Protein AF-A0A2G9ZA68-F1 (afdb_monomer)

Foldseek 3Di:
DDPLLVVLVLVQVVVVVVVVCLLPPVLFPPDDQDPPDKDKDWPDWDDDPQQKIKTWIWIDRDPADPQWIKIWIWMDGNPGPHTHTAKMKTDHPVGPPCHIFIFGAPDPPDGDGDTPDPPDPNNVSSCVSVVVSVVVD

Solvent-accessible surface area (backbone atoms only — not comparable to full-atom values): 7905 Å² total; per-residue (Å²): 132,57,76,67,60,53,56,44,46,53,50,39,51,51,51,50,52,54,51,50,45,70,62,33,55,92,72,38,75,84,54,75,84,50,94,73,43,72,48,78,42,84,74,46,76,50,73,49,93,78,55,35,38,36,38,34,33,40,37,31,52,42,86,56,58,90,86,26,39,33,40,37,36,30,39,26,42,66,92,46,98,51,52,41,70,42,32,35,39,42,35,37,76,86,29,80,81,44,78,68,49,51,44,34,33,83,46,97,85,51,77,51,79,55,62,89,61,81,89,41,75,55,40,54,55,47,52,54,47,49,58,62,55,63,74,75,112

pLDDT: mean 74.93, std 14.95, range [32.12, 93.88]

Organism: NCBI:txid1974595

Nearest PDB structures (foldseek):
  3b7c-assembly1_A-2  TM=5.111E-01  e=1.571E+00  Shewanella oneidensis MR-1
  6k7e-assembly1_A  TM=4.460E-01  e=1.398E+00  Escherichia coli K-12
  5jbs-assembly1_C  TM=4.575E-01  e=2.659E+00  Brucella suis 1330
  2ciu-assembly1_A  TM=4.006E-01  e=3.169E+00  Saccharomyces cerevisiae

Structure (mmCIF, N/CA/C/O backbone):
data_AF-A0A2G9ZA68-F1
#
_entry.id   AF-A0A2G9ZA68-F1
#
loop_
_atom_site.group_PDB
_atom_site.id
_atom_site.type_symbol
_atom_site.label_atom_id
_atom_site.label_alt_id
_atom_site.label_comp_id
_atom_site.label_asym_id
_atom_site.label_entity_id
_atom_site.label_seq_id
_atom_site.pdbx_PDB_ins_code
_atom_site.Cartn_x
_atom_site.Cartn_y
_atom_site.Cartn_z
_atom_site.occupancy
_atom_site.B_iso_or_equiv
_atom_site.auth_seq_id
_atom_site.auth_comp_id
_atom_site.auth_asym_id
_atom_site.auth_atom_id
_atom_site.pdbx_PDB_model_num
ATOM 1 N N . MET A 1 1 ? 11.893 11.748 -14.610 1.00 57.78 1 MET A N 1
ATOM 2 C CA . MET A 1 1 ? 10.870 10.685 -14.659 1.00 57.78 1 MET A CA 1
ATOM 3 C C . MET A 1 1 ? 9.775 11.187 -15.577 1.00 57.78 1 MET A C 1
ATOM 5 O O . MET A 1 1 ? 9.352 12.327 -15.403 1.00 57.78 1 MET A O 1
ATOM 9 N N . GLU A 1 2 ? 9.420 10.446 -16.621 1.00 64.00 2 GLU A N 1
ATOM 10 C CA . GLU A 1 2 ? 8.432 10.926 -17.599 1.00 64.00 2 GLU A CA 1
ATOM 11 C C . GLU A 1 2 ? 7.028 10.971 -16.971 1.00 64.00 2 GLU A C 1
ATOM 13 O O . GLU A 1 2 ? 6.706 10.140 -16.124 1.00 64.00 2 GLU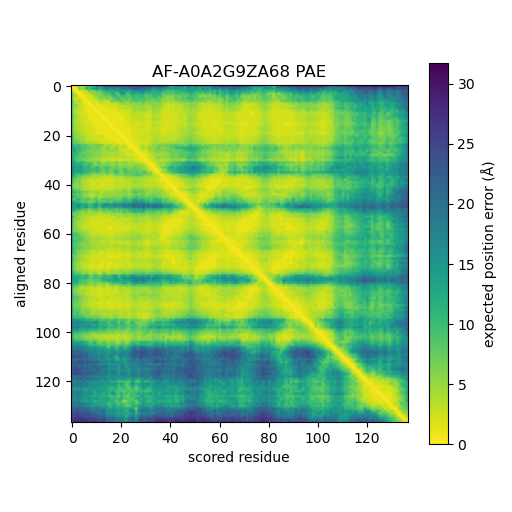 A O 1
ATOM 18 N N . LYS A 1 3 ? 6.152 11.899 -17.396 1.00 65.56 3 LYS A N 1
ATOM 19 C CA . LYS A 1 3 ? 4.772 12.023 -16.864 1.00 65.56 3 LYS A CA 1
ATOM 20 C C . LYS A 1 3 ? 3.993 10.696 -16.880 1.00 65.56 3 LYS A C 1
ATOM 22 O O . LYS A 1 3 ? 3.188 10.441 -15.993 1.00 65.56 3 LYS A O 1
ATOM 27 N N . ARG A 1 4 ? 4.259 9.830 -17.864 1.00 61.88 4 ARG A N 1
ATOM 28 C CA . ARG A 1 4 ? 3.638 8.500 -17.990 1.00 61.88 4 ARG A CA 1
ATOM 29 C C . ARG A 1 4 ? 4.031 7.539 -16.865 1.00 61.88 4 ARG A C 1
ATOM 31 O O . ARG A 1 4 ? 3.198 6.750 -16.436 1.00 61.88 4 ARG A O 1
ATOM 38 N N . GLU A 1 5 ? 5.267 7.612 -16.374 1.00 67.81 5 GLU A N 1
ATOM 39 C CA . GLU A 1 5 ? 5.741 6.744 -15.288 1.00 67.81 5 GLU A CA 1
ATOM 40 C C . GLU A 1 5 ? 5.104 7.113 -13.946 1.00 67.81 5 GLU A C 1
ATOM 42 O O . GLU A 1 5 ? 4.834 6.223 -13.145 1.00 67.81 5 GLU A O 1
ATOM 47 N N . ILE A 1 6 ? 4.825 8.405 -13.738 1.00 72.06 6 ILE A N 1
ATOM 48 C CA . ILE A 1 6 ? 4.111 8.911 -12.558 1.00 72.06 6 ILE A CA 1
ATOM 49 C C . ILE A 1 6 ? 2.678 8.366 -12.548 1.00 72.06 6 ILE A C 1
ATOM 51 O O . ILE A 1 6 ? 2.280 7.736 -11.578 1.00 72.06 6 ILE A O 1
ATOM 55 N N . HIS A 1 7 ? 1.946 8.482 -13.661 1.00 77.81 7 HIS A N 1
ATOM 56 C CA . HIS A 1 7 ? 0.575 7.962 -13.750 1.00 77.81 7 HIS A CA 1
ATOM 57 C C . HIS A 1 7 ? 0.476 6.442 -13.562 1.00 77.81 7 HIS A C 1
ATOM 59 O O . HIS A 1 7 ? -0.479 5.949 -12.964 1.00 77.81 7 HIS A O 1
ATOM 65 N N . ALA A 1 8 ? 1.457 5.684 -14.058 1.00 78.56 8 ALA A N 1
ATOM 66 C CA . ALA A 1 8 ? 1.499 4.241 -13.839 1.00 78.56 8 ALA A CA 1
ATOM 67 C C . ALA A 1 8 ? 1.728 3.889 -12.356 1.00 78.56 8 ALA A C 1
ATOM 69 O O . ALA A 1 8 ? 1.186 2.897 -11.868 1.00 78.56 8 ALA A O 1
ATOM 70 N N . LEU A 1 9 ? 2.506 4.703 -11.637 1.00 83.81 9 LEU A N 1
ATOM 71 C CA . LEU A 1 9 ? 2.750 4.539 -10.205 1.00 83.81 9 LEU A CA 1
ATOM 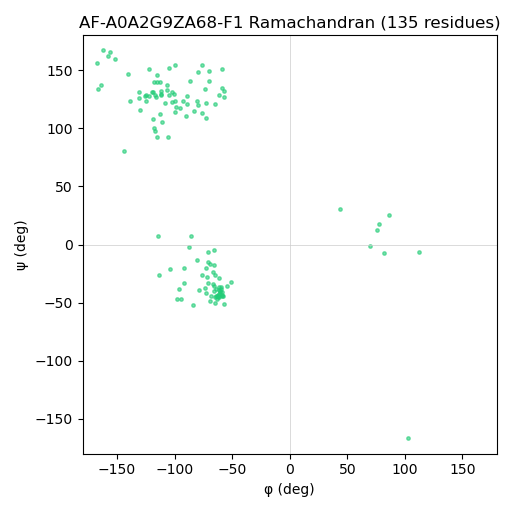72 C C . LEU A 1 9 ? 1.524 4.949 -9.370 1.00 83.81 9 LEU A C 1
ATOM 74 O O . LEU A 1 9 ? 1.187 4.248 -8.417 1.00 83.81 9 LEU A O 1
ATOM 78 N N . ASP A 1 10 ? 0.805 6.002 -9.775 1.00 85.00 10 ASP A N 1
ATOM 79 C CA . ASP A 1 10 ? -0.476 6.398 -9.171 1.00 85.00 10 ASP A CA 1
ATOM 80 C C . ASP A 1 10 ? -1.499 5.257 -9.258 1.00 85.00 10 ASP A C 1
ATOM 82 O O . ASP A 1 10 ? -2.158 4.915 -8.274 1.00 85.00 10 ASP A O 1
ATOM 86 N N . TYR A 1 11 ? -1.590 4.605 -10.422 1.00 86.00 11 TYR A N 1
ATOM 87 C CA . TYR A 1 11 ? -2.476 3.459 -10.614 1.00 86.00 11 TYR A CA 1
ATOM 88 C C . TYR A 1 11 ? -2.111 2.283 -9.696 1.00 86.00 11 TYR A C 1
ATOM 90 O O . TYR A 1 11 ? -2.990 1.678 -9.078 1.00 86.00 11 TYR A O 1
ATOM 98 N N . ALA A 1 12 ? -0.819 1.973 -9.560 1.00 88.19 12 ALA A N 1
ATOM 99 C CA . ALA A 1 12 ? -0.359 0.919 -8.660 1.00 88.19 12 ALA A CA 1
ATOM 100 C C . ALA A 1 12 ? -0.655 1.248 -7.186 1.00 88.19 12 ALA A C 1
ATOM 102 O O . ALA A 1 12 ? -1.083 0.367 -6.438 1.00 88.19 12 ALA A O 1
ATOM 103 N N . ALA A 1 13 ? -0.519 2.514 -6.778 1.00 89.44 13 ALA A N 1
ATOM 104 C CA . ALA A 1 13 ? -0.909 2.967 -5.446 1.00 89.44 13 ALA A CA 1
ATOM 105 C C . ALA A 1 13 ? -2.420 2.804 -5.204 1.00 89.44 13 ALA A C 1
ATOM 107 O O . ALA A 1 13 ? -2.818 2.258 -4.176 1.00 89.44 13 ALA A O 1
ATOM 108 N N . CYS A 1 14 ? -3.271 3.175 -6.164 1.00 88.12 14 CYS A N 1
ATOM 109 C CA . CYS A 1 14 ? -4.718 2.936 -6.086 1.00 88.12 14 CYS A CA 1
ATOM 110 C C . CYS A 1 14 ? -5.067 1.438 -6.009 1.00 88.12 14 CYS A C 1
ATOM 112 O O . CYS A 1 14 ? -5.954 1.040 -5.247 1.00 88.12 14 CYS A O 1
ATOM 114 N N . SER A 1 15 ? -4.352 0.594 -6.760 1.00 87.50 15 SER A N 1
ATOM 115 C CA . SER A 1 15 ? -4.497 -0.867 -6.702 1.00 87.50 15 SER A CA 1
ATOM 116 C C . SER A 1 15 ? -4.139 -1.411 -5.316 1.00 87.50 15 SER A C 1
ATOM 118 O O . SER A 1 15 ? -4.902 -2.196 -4.748 1.00 87.50 15 SER A O 1
ATOM 120 N N . LEU A 1 16 ? -3.038 -0.933 -4.718 1.00 88.06 16 LEU A N 1
ATOM 121 C CA . LEU A 1 16 ? -2.673 -1.260 -3.339 1.00 88.06 16 LEU A CA 1
ATOM 122 C C . LEU A 1 16 ? -3.799 -0.873 -2.380 1.00 88.06 16 LEU A C 1
ATOM 124 O O . LEU A 1 16 ? -4.265 -1.722 -1.627 1.00 88.06 16 LEU A O 1
ATOM 128 N N . MET A 1 17 ? -4.295 0.363 -2.449 1.00 87.75 17 MET A N 1
ATOM 129 C CA . MET A 1 17 ? -5.366 0.826 -1.564 1.00 87.75 17 MET A CA 1
ATOM 130 C C . MET A 1 17 ? -6.635 -0.022 -1.691 1.00 87.75 17 MET A C 1
ATOM 132 O O . MET A 1 17 ? -7.198 -0.434 -0.679 1.00 87.75 17 MET A O 1
ATOM 136 N N . THR A 1 18 ? -7.039 -0.368 -2.913 1.00 85.62 18 THR A N 1
ATOM 137 C CA . THR A 1 18 ? -8.195 -1.245 -3.160 1.00 85.62 18 THR A CA 1
ATOM 138 C C . THR A 1 18 ? -8.013 -2.611 -2.495 1.00 85.62 18 THR A C 1
ATOM 140 O O . THR A 1 18 ? -8.918 -3.102 -1.821 1.00 85.62 18 THR A O 1
ATOM 143 N N . ARG A 1 19 ? -6.822 -3.210 -2.621 1.00 81.94 19 ARG A N 1
ATOM 144 C CA . ARG A 1 19 ? -6.495 -4.500 -1.993 1.00 81.94 19 ARG A CA 1
ATOM 145 C C . ARG A 1 19 ? -6.511 -4.413 -0.472 1.00 81.94 19 ARG A C 1
ATOM 147 O O . ARG A 1 19 ? -7.082 -5.286 0.174 1.00 81.94 19 ARG A O 1
ATOM 154 N N . LEU A 1 20 ? -5.933 -3.359 0.100 1.00 85.75 20 LEU A N 1
ATOM 155 C CA . LEU A 1 20 ? -5.986 -3.129 1.543 1.00 85.75 20 LEU A CA 1
ATOM 156 C C . LEU A 1 20 ? -7.433 -2.977 2.018 1.00 85.75 20 LEU A C 1
ATOM 158 O O . LEU A 1 20 ? -7.806 -3.559 3.031 1.00 85.75 20 LEU A O 1
ATOM 162 N N . ASN A 1 21 ? -8.270 -2.270 1.256 1.00 85.62 21 ASN A N 1
ATOM 163 C CA . ASN A 1 21 ? -9.682 -2.136 1.583 1.00 85.62 21 ASN A CA 1
ATOM 164 C C . ASN A 1 21 ? -10.403 -3.488 1.588 1.00 85.62 21 ASN A C 1
ATOM 166 O O . ASN A 1 21 ? -11.129 -3.768 2.528 1.00 85.62 21 ASN A O 1
ATOM 170 N N . ILE A 1 22 ? -10.151 -4.366 0.615 1.00 81.44 22 ILE A N 1
ATOM 171 C CA . ILE A 1 22 ? -10.715 -5.729 0.611 1.00 81.44 22 ILE A CA 1
ATOM 172 C C . ILE A 1 22 ? -10.266 -6.528 1.845 1.00 81.44 22 ILE A C 1
ATOM 174 O O . ILE A 1 22 ? -11.062 -7.256 2.435 1.00 81.44 22 ILE A O 1
ATOM 178 N N . VAL A 1 23 ? -9.000 -6.395 2.249 1.00 78.25 23 VAL A N 1
ATOM 179 C CA . VAL A 1 23 ? -8.455 -7.119 3.407 1.00 78.25 23 VAL A CA 1
ATOM 180 C C . VAL A 1 23 ? -9.078 -6.630 4.715 1.00 78.25 23 VAL A C 1
ATOM 182 O O . VAL A 1 23 ? -9.454 -7.455 5.546 1.00 78.25 23 VAL A O 1
ATOM 185 N N . PHE A 1 24 ? -9.206 -5.316 4.902 1.00 80.38 24 PHE A N 1
ATOM 186 C CA . PHE A 1 24 ? -9.530 -4.721 6.200 1.00 80.38 24 PHE A CA 1
ATOM 187 C C . PHE A 1 24 ? -10.974 -4.227 6.361 1.00 80.38 24 PHE A C 1
ATOM 189 O O . PHE A 1 24 ? -11.425 -4.085 7.501 1.00 80.38 24 PHE A O 1
ATOM 196 N N . ALA A 1 25 ? -11.710 -3.961 5.276 1.00 80.62 25 ALA A N 1
ATOM 197 C CA . ALA A 1 25 ? -13.057 -3.394 5.355 1.00 80.62 25 ALA A CA 1
ATOM 198 C C . ALA A 1 25 ? -13.986 -4.275 6.198 1.00 80.62 25 ALA A C 1
ATOM 200 O O . ALA A 1 25 ? -14.095 -5.483 5.990 1.00 80.62 25 ALA A O 1
ATOM 201 N N . GLY A 1 26 ? -14.637 -3.657 7.188 1.00 73.06 26 GLY A N 1
ATOM 202 C CA . GLY A 1 26 ? -15.535 -4.334 8.129 1.00 73.06 26 GLY A CA 1
ATOM 203 C C . GLY A 1 26 ? -14.849 -5.277 9.126 1.00 73.06 26 GLY A C 1
ATOM 204 O O . GLY A 1 26 ? -15.532 -5.858 9.964 1.00 73.06 26 GLY A O 1
ATOM 205 N N . ARG A 1 27 ? -13.522 -5.433 9.060 1.00 75.44 27 ARG A N 1
ATOM 206 C CA . ARG A 1 27 ? -12.746 -6.352 9.909 1.00 75.44 27 ARG A CA 1
ATOM 207 C C . ARG A 1 27 ? -11.802 -5.636 10.863 1.00 75.44 27 ARG A C 1
ATOM 209 O O . ARG A 1 27 ? -11.495 -6.170 11.922 1.00 75.44 27 ARG A O 1
ATOM 216 N N . LEU A 1 28 ? -11.368 -4.430 10.506 1.00 77.75 28 LEU A N 1
ATOM 217 C CA . LEU A 1 28 ? -10.584 -3.559 11.370 1.00 77.75 28 LEU A CA 1
ATOM 218 C C . LEU A 1 28 ? -11.423 -2.325 11.747 1.00 77.75 28 LEU A C 1
ATOM 220 O O . LEU A 1 28 ? -11.742 -1.522 10.867 1.00 77.75 28 LEU A O 1
ATOM 224 N N . PRO A 1 29 ? -11.817 -2.159 13.024 1.00 76.94 29 PRO A N 1
ATOM 225 C CA . PRO A 1 29 ? -12.569 -0.987 13.462 1.00 76.94 29 PRO A CA 1
ATOM 226 C C . PRO A 1 29 ? -11.824 0.313 13.145 1.00 76.94 29 PRO A C 1
ATOM 228 O O . PRO A 1 29 ? -10.633 0.436 13.419 1.00 76.94 29 PRO A O 1
ATOM 231 N N . GLY A 1 30 ? -12.529 1.278 12.552 1.00 79.19 30 GLY A N 1
ATOM 232 C CA . GLY A 1 30 ? -11.944 2.546 12.105 1.00 79.19 30 GLY A CA 1
ATOM 233 C C . GLY A 1 30 ? -11.250 2.483 10.741 1.00 79.19 30 GLY A C 1
ATOM 234 O O . GLY A 1 30 ? -10.895 3.532 10.210 1.00 79.19 30 GLY A O 1
ATOM 235 N N . TRP A 1 31 ? -11.095 1.297 10.134 1.00 85.31 31 TRP A N 1
ATOM 236 C CA . TRP A 1 31 ? -10.583 1.195 8.772 1.00 85.31 31 TRP A CA 1
ATOM 237 C C . TRP A 1 31 ? -11.631 1.654 7.759 1.00 85.31 31 TRP A C 1
ATOM 239 O O . TRP A 1 31 ? -12.714 1.076 7.648 1.00 85.31 31 TRP A O 1
ATOM 249 N N . GLY A 1 32 ? -11.269 2.653 6.964 1.00 80.38 32 GLY A N 1
ATOM 250 C CA . GLY A 1 32 ? -12.050 3.112 5.828 1.00 80.38 32 GLY A CA 1
ATOM 251 C C . GLY A 1 32 ? -11.189 3.969 4.917 1.00 80.38 32 GLY A C 1
ATOM 252 O O . GLY A 1 32 ? -10.407 4.799 5.392 1.00 80.38 32 GLY A O 1
ATOM 253 N N . LEU A 1 33 ? -11.320 3.752 3.608 1.00 77.31 33 LEU A N 1
ATOM 254 C CA . LEU A 1 33 ? -10.754 4.675 2.637 1.00 77.31 33 LEU A CA 1
ATOM 255 C C . LEU A 1 33 ? -11.700 5.861 2.482 1.00 77.31 33 LEU A C 1
ATOM 257 O O . LEU A 1 33 ? -12.872 5.650 2.180 1.00 77.31 33 LEU A O 1
ATOM 261 N N . PRO A 1 34 ? -11.221 7.088 2.699 1.00 69.31 34 PRO A N 1
ATOM 262 C CA . PRO A 1 34 ? -12.036 8.264 2.481 1.00 69.31 34 PRO A CA 1
ATOM 263 C C . PRO A 1 34 ? -12.292 8.476 0.983 1.00 69.31 34 PRO A C 1
ATOM 265 O O . PRO A 1 34 ? -11.381 8.354 0.163 1.00 69.31 34 PRO A O 1
ATOM 268 N N . ASP A 1 35 ? -13.513 8.889 0.637 1.00 75.44 35 ASP A N 1
ATOM 269 C CA . ASP A 1 35 ? -13.930 9.194 -0.747 1.00 75.44 35 ASP A CA 1
ATOM 270 C C . ASP A 1 35 ? -13.207 10.418 -1.349 1.00 75.44 35 ASP A C 1
ATOM 272 O O . ASP A 1 35 ? -13.378 10.759 -2.517 1.00 75.44 35 ASP A O 1
ATOM 276 N N . GLN A 1 36 ? -12.393 11.100 -0.541 1.00 74.25 36 GLN A N 1
ATOM 277 C CA . GLN A 1 36 ? -11.749 12.377 -0.846 1.00 74.25 36 GLN A CA 1
ATOM 278 C C . GLN A 1 36 ? -10.398 12.225 -1.572 1.00 74.25 36 GLN A C 1
ATOM 280 O O . GLN A 1 36 ? -9.788 13.225 -1.948 1.00 74.25 36 GLN A O 1
ATOM 285 N N . GLY A 1 37 ? -9.935 10.989 -1.799 1.00 83.00 37 GLY A N 1
ATOM 286 C CA . GLY A 1 37 ? -8.755 10.682 -2.611 1.00 83.00 37 GLY A CA 1
ATOM 287 C C . GLY A 1 37 ? -7.493 10.330 -1.815 1.00 83.00 37 GLY A C 1
ATOM 288 O O . GLY A 1 37 ? -7.532 10.033 -0.619 1.00 83.00 37 GLY A O 1
ATOM 289 N N . LEU A 1 38 ? -6.349 10.326 -2.509 1.00 88.06 38 LEU A N 1
ATOM 290 C CA . LEU A 1 38 ? -5.041 9.923 -1.983 1.00 88.06 38 LEU A CA 1
ATOM 291 C C . LEU A 1 38 ? -3.991 10.987 -2.317 1.00 88.06 38 LEU A C 1
ATOM 293 O O . LEU A 1 38 ? -3.852 11.374 -3.475 1.00 88.06 38 LEU A O 1
ATOM 297 N N . ASN A 1 39 ? -3.204 11.397 -1.325 1.00 89.75 39 ASN A N 1
ATOM 298 C CA . ASN A 1 39 ? -1.991 12.177 -1.549 1.00 89.75 39 ASN A CA 1
ATOM 299 C C . ASN A 1 39 ? -0.795 11.228 -1.660 1.00 89.75 39 ASN A C 1
ATOM 301 O O . ASN A 1 39 ? -0.538 10.437 -0.748 1.00 89.75 39 ASN A O 1
ATOM 305 N N . LEU A 1 40 ? -0.064 11.312 -2.770 1.00 90.94 40 LEU A N 1
ATOM 306 C CA . LEU A 1 40 ? 1.078 10.450 -3.067 1.00 90.94 40 LEU A CA 1
ATOM 307 C C . LEU A 1 40 ? 2.374 11.260 -3.039 1.00 90.94 40 LEU A C 1
ATOM 309 O O . LEU A 1 40 ? 2.469 12.331 -3.633 1.00 90.94 40 LEU A O 1
ATOM 313 N N . GLU A 1 41 ? 3.381 10.734 -2.352 1.00 90.81 41 GLU A N 1
ATOM 314 C CA . GLU A 1 41 ? 4.699 11.348 -2.212 1.00 90.81 41 GLU A CA 1
ATOM 315 C C . GLU A 1 41 ? 5.769 10.302 -2.550 1.00 90.81 41 GLU A C 1
ATOM 317 O O . GLU A 1 41 ? 5.896 9.280 -1.872 1.00 90.81 41 GLU A O 1
ATOM 322 N N . LEU A 1 42 ? 6.533 10.532 -3.621 1.00 88.25 42 LEU A N 1
ATOM 323 C CA . LEU A 1 42 ? 7.644 9.660 -3.999 1.00 88.25 42 LEU A CA 1
ATOM 324 C C . LEU A 1 42 ? 8.833 9.930 -3.072 1.00 88.25 42 LEU A C 1
ATOM 326 O O . LEU A 1 42 ? 9.430 11.002 -3.118 1.00 88.25 42 LEU A O 1
ATOM 330 N N . VAL A 1 43 ? 9.179 8.946 -2.249 1.00 89.00 43 VAL A N 1
ATOM 331 C CA . VAL A 1 43 ? 10.218 9.073 -1.216 1.00 89.00 43 VAL A CA 1
ATOM 332 C C . VAL A 1 43 ? 11.587 8.652 -1.731 1.00 89.00 43 VAL A C 1
ATOM 334 O O . VAL A 1 43 ? 12.601 9.220 -1.336 1.00 89.00 43 VAL A O 1
ATOM 337 N N . GLY A 1 44 ? 11.635 7.675 -2.634 1.00 84.88 44 GLY A N 1
ATOM 338 C CA . GLY A 1 44 ? 12.894 7.208 -3.197 1.00 84.88 44 GLY A CA 1
ATOM 339 C C . GLY A 1 44 ? 12.700 6.324 -4.415 1.00 84.88 44 GLY A C 1
ATOM 340 O O . GLY A 1 44 ? 11.648 5.709 -4.590 1.00 84.88 44 GLY A O 1
ATOM 341 N N . VAL A 1 45 ? 13.736 6.267 -5.249 1.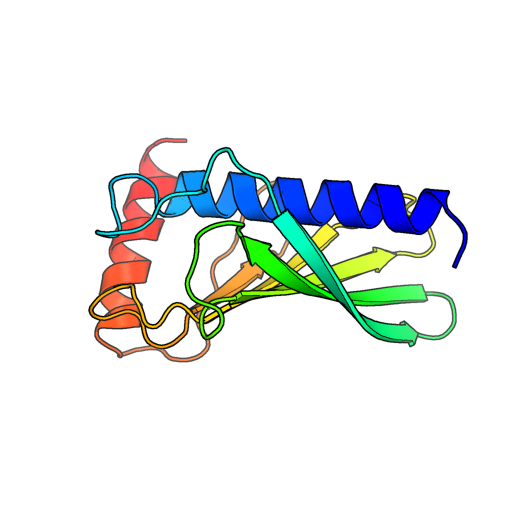00 83.69 45 VAL A N 1
ATOM 342 C CA . VAL A 1 45 ? 13.817 5.361 -6.396 1.00 83.69 45 VAL A CA 1
ATOM 343 C C . VAL A 1 45 ? 15.166 4.660 -6.363 1.00 83.69 45 VAL A C 1
ATOM 345 O O . VAL A 1 45 ? 16.205 5.319 -6.326 1.00 83.69 45 VAL A O 1
ATOM 348 N N . VAL A 1 46 ? 15.150 3.332 -6.408 1.00 82.88 46 VAL A N 1
ATOM 349 C CA . VAL A 1 46 ? 16.345 2.493 -6.523 1.00 82.88 46 VAL A CA 1
ATOM 350 C C . VAL A 1 46 ? 16.322 1.833 -7.893 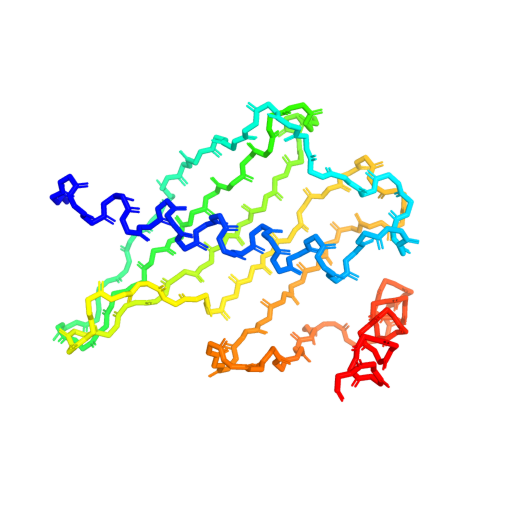1.00 82.88 46 VAL A C 1
ATOM 352 O O . VAL A 1 46 ? 15.315 1.261 -8.298 1.00 82.88 46 VAL A O 1
ATOM 355 N N . LYS A 1 47 ? 17.426 1.928 -8.633 1.00 80.94 47 LYS A N 1
ATOM 356 C CA . LYS A 1 47 ? 17.582 1.278 -9.939 1.00 80.94 47 LYS A CA 1
ATOM 357 C C . LYS A 1 47 ? 18.697 0.257 -9.851 1.00 80.94 47 LYS A C 1
ATOM 359 O O . LYS A 1 47 ? 19.811 0.612 -9.471 1.00 80.94 47 LYS A O 1
ATOM 364 N N . ASN A 1 48 ? 18.421 -0.977 -10.250 1.00 78.50 48 ASN A N 1
ATOM 365 C CA . ASN A 1 48 ? 19.436 -2.016 -10.318 1.00 78.50 48 ASN A CA 1
ATOM 366 C C . ASN A 1 48 ? 19.816 -2.280 -11.772 1.00 78.50 48 ASN A C 1
ATOM 368 O O . ASN A 1 48 ? 19.148 -3.064 -12.434 1.00 78.50 48 ASN A O 1
ATOM 372 N N . LEU A 1 49 ? 20.856 -1.589 -12.255 1.00 74.12 49 LEU A N 1
ATOM 373 C CA . LEU A 1 49 ? 21.583 -1.867 -13.508 1.00 74.12 49 LEU A CA 1
ATOM 374 C C . LEU A 1 49 ? 20.721 -2.213 -14.748 1.00 74.12 49 LEU A C 1
ATOM 376 O O . LEU A 1 49 ? 21.167 -2.959 -15.611 1.00 74.12 49 LEU A O 1
ATOM 380 N N . GLY A 1 50 ? 19.501 -1.676 -14.856 1.00 66.25 50 GLY A N 1
ATOM 381 C CA . GLY A 1 50 ? 18.589 -1.972 -15.973 1.00 66.25 50 GLY A CA 1
ATOM 382 C C . GLY A 1 50 ? 17.870 -3.324 -15.883 1.00 66.25 50 GLY A C 1
ATOM 383 O O . GLY A 1 50 ? 17.374 -3.815 -16.880 1.00 66.25 50 GLY A O 1
ATOM 384 N N . VAL A 1 51 ? 17.821 -3.954 -14.709 1.00 75.81 51 VAL A N 1
ATOM 385 C CA . VAL A 1 51 ? 17.068 -5.199 -14.477 1.00 75.81 51 VAL A CA 1
ATOM 386 C C . VAL A 1 51 ? 15.711 -4.891 -13.852 1.00 75.81 51 VAL A C 1
ATOM 388 O O . VAL A 1 51 ? 14.678 -5.402 -14.278 1.00 75.81 51 VAL A O 1
ATOM 391 N N . TRP A 1 52 ? 15.704 -4.034 -12.832 1.00 80.69 52 TRP A N 1
ATOM 392 C CA . TRP A 1 52 ? 14.481 -3.589 -12.177 1.00 80.69 52 TRP A CA 1
ATOM 393 C C . TRP A 1 52 ? 14.641 -2.198 -11.570 1.00 80.69 52 TRP A C 1
ATOM 395 O O . TRP A 1 52 ? 15.747 -1.710 -11.301 1.00 80.69 52 TRP A O 1
ATOM 405 N N . ILE A 1 53 ? 13.497 -1.563 -11.344 1.00 86.44 53 ILE A N 1
ATOM 406 C CA . ILE A 1 53 ? 13.351 -0.264 -10.705 1.00 86.44 53 ILE A CA 1
ATOM 407 C C . ILE A 1 53 ? 12.392 -0.432 -9.534 1.00 86.44 53 ILE A C 1
ATOM 409 O O . ILE A 1 53 ? 11.287 -0.940 -9.697 1.00 86.44 53 ILE A O 1
ATOM 413 N N . GLU A 1 54 ? 12.804 0.021 -8.359 1.00 88.50 54 GLU A N 1
ATOM 414 C CA . GLU A 1 54 ? 11.941 0.133 -7.192 1.00 88.50 54 GLU A CA 1
ATOM 415 C C . GLU A 1 54 ? 11.611 1.590 -6.916 1.00 88.50 54 GLU A C 1
ATOM 417 O O . GLU A 1 54 ? 12.485 2.456 -6.952 1.00 88.50 54 GLU A O 1
ATOM 422 N N . ALA A 1 55 ? 10.350 1.847 -6.593 1.00 89.62 55 ALA A N 1
ATOM 423 C CA . ALA A 1 55 ? 9.873 3.123 -6.098 1.00 89.62 55 ALA A CA 1
ATOM 424 C C . ALA A 1 55 ? 9.273 2.934 -4.707 1.00 89.62 55 ALA A C 1
ATOM 426 O O . ALA A 1 55 ? 8.442 2.053 -4.482 1.00 89.62 55 ALA A O 1
ATOM 427 N N . MET A 1 56 ? 9.680 3.788 -3.775 1.00 91.31 56 MET A N 1
ATOM 428 C CA . MET A 1 56 ? 9.055 3.907 -2.465 1.00 91.31 56 MET A CA 1
ATOM 429 C C . MET A 1 56 ? 8.104 5.094 -2.487 1.00 91.31 56 MET A C 1
ATOM 431 O O . MET A 1 56 ? 8.533 6.232 -2.676 1.00 91.31 56 MET A O 1
ATOM 435 N N . VAL A 1 57 ? 6.821 4.834 -2.268 1.00 93.00 57 VAL A N 1
ATOM 436 C CA . VAL A 1 57 ? 5.771 5.853 -2.261 1.00 93.00 57 VAL A CA 1
ATOM 437 C C . VAL A 1 57 ? 5.145 5.910 -0.881 1.00 93.00 57 VAL A C 1
ATOM 439 O O . VAL A 1 57 ? 4.723 4.893 -0.330 1.00 93.00 57 VAL A O 1
ATOM 442 N N . ARG A 1 58 ? 5.062 7.113 -0.326 1.00 93.56 58 ARG A N 1
ATOM 443 C CA . ARG A 1 58 ? 4.249 7.408 0.845 1.00 93.56 58 ARG A CA 1
ATOM 444 C C . ARG A 1 58 ? 2.857 7.814 0.374 1.00 93.56 58 ARG A C 1
ATOM 446 O O . ARG A 1 58 ? 2.700 8.772 -0.374 1.00 93.56 58 ARG A O 1
ATOM 453 N N . ILE A 1 59 ? 1.859 7.072 0.821 1.00 93.88 59 ILE A N 1
ATOM 454 C CA . ILE A 1 59 ? 0.446 7.232 0.499 1.00 93.88 59 ILE A CA 1
ATOM 455 C C . ILE A 1 59 ? -0.247 7.777 1.746 1.00 93.88 59 ILE A C 1
ATOM 457 O O . ILE A 1 59 ? -0.202 7.157 2.810 1.00 93.88 59 ILE A O 1
ATOM 461 N N . LYS A 1 60 ? -0.881 8.939 1.619 1.00 92.12 60 LYS A N 1
ATOM 462 C CA . LYS A 1 60 ? -1.642 9.602 2.683 1.00 92.12 60 LYS A CA 1
ATOM 463 C C . LYS A 1 60 ? -3.105 9.709 2.240 1.00 92.12 60 LYS A C 1
ATOM 465 O O . LYS A 1 60 ? -3.414 10.577 1.419 1.00 92.12 60 LYS A O 1
ATOM 470 N N . PRO A 1 61 ? -4.000 8.828 2.719 1.00 90.00 61 PRO A N 1
ATOM 471 C CA . PRO A 1 61 ? -5.427 8.951 2.438 1.00 90.00 61 PRO A CA 1
ATOM 472 C C . PRO A 1 61 ? -5.976 10.294 2.934 1.00 90.00 61 PRO A C 1
ATOM 474 O O . PRO A 1 61 ? -5.669 10.723 4.047 1.00 90.00 61 PRO A O 1
ATOM 477 N N . VAL A 1 62 ? -6.770 10.978 2.110 1.00 88.19 62 VAL A N 1
ATOM 478 C CA . VAL A 1 62 ? -7.294 12.313 2.439 1.00 88.19 62 VAL A CA 1
ATOM 479 C C . VAL A 1 62 ? -8.371 12.198 3.515 1.00 88.19 62 VAL A C 1
ATOM 481 O O . VAL A 1 62 ? -9.456 11.719 3.235 1.00 88.19 62 VAL A O 1
ATOM 484 N N . GLY A 1 63 ? -8.093 12.643 4.739 1.00 85.06 63 GLY A N 1
ATOM 485 C CA . GLY A 1 63 ? -9.020 12.534 5.875 1.00 85.06 63 GLY A CA 1
ATOM 486 C C . GLY A 1 63 ? -8.545 11.579 6.971 1.00 85.06 63 GLY A C 1
ATOM 487 O O . GLY A 1 63 ? -9.147 11.530 8.040 1.00 85.06 63 GLY A O 1
ATOM 488 N N . TRP A 1 64 ? -7.439 10.864 6.747 1.00 89.12 64 TRP A N 1
ATOM 489 C CA . TRP A 1 64 ? -6.679 10.265 7.843 1.00 89.12 64 TRP A CA 1
ATOM 490 C C . TRP A 1 64 ? -5.845 11.335 8.573 1.00 89.12 64 TRP A C 1
ATOM 492 O O . TRP A 1 64 ? -5.491 12.349 7.963 1.00 89.12 64 TRP A O 1
ATOM 502 N N . PRO A 1 65 ? -5.499 11.128 9.859 1.00 89.56 65 PRO A N 1
ATOM 503 C CA . PRO A 1 65 ? -4.571 12.004 10.574 1.00 89.56 65 PRO A CA 1
ATOM 504 C C . PRO A 1 65 ? -3.202 12.077 9.889 1.00 89.56 65 PRO A C 1
ATOM 506 O O . PRO A 1 65 ? -2.752 11.097 9.302 1.00 89.56 65 PRO A O 1
ATOM 509 N N . GLU A 1 66 ? -2.488 13.197 10.020 1.00 87.62 66 GLU A N 1
ATOM 510 C CA . GLU A 1 66 ? -1.175 13.383 9.370 1.00 87.62 66 GLU A CA 1
ATOM 511 C C . GLU A 1 66 ? -0.101 12.379 9.825 1.00 87.62 66 GLU A C 1
ATOM 513 O O . GLU A 1 66 ? 0.819 12.041 9.070 1.00 87.62 66 GLU A O 1
ATOM 518 N N . SER A 1 67 ? -0.216 11.894 11.060 1.00 88.56 67 SER A N 1
ATOM 519 C CA . SER A 1 67 ? 0.622 10.842 11.639 1.00 88.56 67 SER A CA 1
ATOM 520 C C . SER A 1 67 ? 0.377 9.466 11.011 1.00 88.56 67 SER A C 1
ATOM 522 O O . SER A 1 67 ? 1.226 8.582 11.134 1.00 88.56 67 SER A O 1
ATOM 524 N N . SER A 1 68 ? -0.741 9.293 10.303 1.00 89.69 68 SER A N 1
ATOM 525 C CA . SER A 1 68 ? -1.142 8.055 9.650 1.00 89.69 68 SER A CA 1
ATOM 526 C C . SER A 1 68 ? -0.835 8.076 8.151 1.00 89.69 68 SER A C 1
ATOM 528 O O . SER A 1 68 ? -1.181 9.003 7.422 1.00 89.69 68 SER A O 1
ATOM 530 N N . PHE A 1 69 ? -0.170 7.036 7.662 1.00 91.62 69 PHE A N 1
ATOM 531 C CA . PHE A 1 69 ? 0.203 6.886 6.259 1.00 91.62 69 PHE A CA 1
ATOM 532 C C . PHE A 1 69 ? 0.561 5.435 5.931 1.00 91.62 69 PHE A C 1
ATOM 534 O O . PHE A 1 69 ? 0.801 4.598 6.801 1.00 91.62 69 PHE A O 1
ATOM 541 N N . ILE A 1 70 ? 0.656 5.141 4.641 1.00 91.94 70 ILE A N 1
ATOM 542 C CA . ILE A 1 70 ? 1.089 3.846 4.125 1.00 91.94 70 ILE A CA 1
ATOM 543 C C . ILE A 1 70 ? 2.355 4.065 3.304 1.00 91.94 70 ILE A C 1
ATOM 545 O O . ILE A 1 70 ? 2.405 4.945 2.454 1.00 91.94 70 ILE A O 1
ATOM 549 N N . PHE A 1 71 ? 3.390 3.269 3.537 1.00 92.50 71 PHE A N 1
ATOM 550 C CA . PHE A 1 71 ? 4.523 3.165 2.624 1.00 92.50 71 PHE A CA 1
ATOM 551 C C . PHE A 1 71 ? 4.303 1.977 1.704 1.00 92.50 71 PHE A C 1
ATOM 553 O O . PHE A 1 71 ? 4.253 0.855 2.191 1.00 92.50 71 PHE A O 1
ATOM 560 N N . GLY A 1 72 ? 4.194 2.207 0.400 1.00 91.19 72 GLY A N 1
ATOM 561 C CA . GLY A 1 72 ? 4.218 1.160 -0.617 1.00 91.19 72 GLY A CA 1
ATOM 562 C C . GLY A 1 72 ? 5.585 1.105 -1.293 1.00 91.19 72 GLY A C 1
ATOM 563 O O . GLY A 1 72 ? 6.111 2.136 -1.713 1.00 91.19 72 GLY A O 1
ATOM 564 N N . ARG A 1 73 ? 6.162 -0.090 -1.407 1.00 90.12 73 ARG A N 1
ATOM 565 C CA . ARG A 1 73 ? 7.288 -0.368 -2.300 1.00 90.12 73 ARG A CA 1
ATOM 566 C C . ARG A 1 73 ? 6.730 -1.036 -3.545 1.00 90.12 73 ARG A C 1
ATOM 568 O O . ARG A 1 73 ? 6.066 -2.070 -3.461 1.00 90.12 73 ARG A O 1
ATOM 575 N N . PHE A 1 74 ? 7.017 -0.424 -4.680 1.00 90.19 74 PHE A N 1
ATOM 576 C CA . PHE A 1 74 ? 6.583 -0.875 -5.989 1.00 90.19 74 PHE A CA 1
ATOM 577 C C . PHE A 1 74 ? 7.801 -1.255 -6.805 1.00 90.19 74 PHE A C 1
ATOM 579 O O . PHE A 1 74 ? 8.805 -0.546 -6.764 1.00 90.19 74 PHE A O 1
ATOM 586 N N . THR A 1 75 ? 7.699 -2.337 -7.559 1.00 88.88 75 THR A N 1
ATOM 587 C CA . THR A 1 75 ? 8.769 -2.806 -8.434 1.00 88.88 75 THR A CA 1
ATOM 588 C C . THR A 1 75 ? 8.271 -2.784 -9.870 1.00 88.88 75 THR A C 1
ATOM 590 O O . THR A 1 75 ? 7.124 -3.114 -10.156 1.00 88.88 75 THR A O 1
ATOM 593 N N . ARG A 1 76 ? 9.134 -2.368 -10.785 1.00 87.19 76 ARG A N 1
ATOM 594 C CA . ARG A 1 76 ? 8.951 -2.518 -12.223 1.00 87.19 76 ARG A CA 1
ATOM 595 C C . ARG A 1 76 ? 10.171 -3.240 -12.769 1.00 87.19 76 ARG A C 1
ATOM 597 O O . ARG A 1 76 ? 11.290 -2.769 -12.571 1.00 87.19 76 ARG A O 1
ATOM 604 N N . TYR A 1 77 ? 9.960 -4.359 -13.443 1.00 81.25 77 TYR A N 1
ATOM 605 C CA . TYR A 1 77 ? 11.015 -5.044 -14.188 1.00 81.25 77 TYR A CA 1
ATOM 606 C C . TYR A 1 77 ? 11.222 -4.350 -15.535 1.00 81.25 77 TYR A C 1
ATOM 608 O O . TYR A 1 77 ? 10.292 -3.737 -16.054 1.00 81.25 77 TYR A O 1
ATOM 616 N N . ASP A 1 78 ? 12.441 -4.352 -16.070 1.00 72.88 78 ASP A N 1
ATOM 617 C CA . ASP A 1 78 ? 12.773 -3.536 -17.253 1.00 72.88 78 ASP A CA 1
ATOM 618 C C . ASP A 1 78 ? 12.042 -3.994 -18.534 1.00 72.88 78 ASP A C 1
ATOM 620 O O . ASP A 1 78 ? 11.786 -3.201 -19.439 1.00 72.88 78 ASP A O 1
ATOM 624 N N . ASP A 1 79 ? 11.623 -5.260 -18.576 1.00 73.25 79 ASP A N 1
ATOM 625 C CA . ASP A 1 79 ? 10.766 -5.844 -19.610 1.00 73.25 79 ASP A CA 1
ATOM 626 C C . ASP A 1 79 ? 9.267 -5.543 -19.412 1.00 73.25 79 ASP A C 1
ATOM 628 O O . ASP A 1 79 ? 8.467 -5.699 -20.340 1.00 73.25 79 ASP A O 1
ATOM 632 N N . GLU A 1 80 ? 8.873 -5.043 -18.238 1.00 70.31 80 GLU A N 1
ATOM 633 C CA . GLU A 1 80 ? 7.493 -4.735 -17.892 1.00 70.31 80 GLU A CA 1
ATOM 634 C C . GLU A 1 80 ? 7.212 -3.223 -17.871 1.00 70.31 80 GLU A C 1
ATOM 636 O O . GLU A 1 80 ? 7.886 -2.410 -17.241 1.00 70.31 80 GLU A O 1
ATOM 641 N N . ARG A 1 81 ? 6.108 -2.811 -18.507 1.00 70.62 81 ARG A N 1
ATOM 642 C CA . ARG A 1 81 ? 5.621 -1.417 -18.445 1.00 70.62 81 ARG A CA 1
ATOM 643 C C . ARG A 1 81 ? 4.728 -1.127 -17.235 1.00 70.62 81 ARG A C 1
ATOM 645 O O . ARG A 1 81 ? 4.136 -0.049 -17.172 1.00 70.62 81 ARG A O 1
ATOM 652 N N . ARG A 1 82 ? 4.596 -2.067 -16.295 1.00 81.00 82 ARG A N 1
ATOM 653 C CA . ARG A 1 82 ? 3.699 -1.959 -15.135 1.00 81.00 82 ARG A CA 1
ATOM 654 C C . ARG A 1 82 ? 4.478 -1.919 -13.827 1.00 81.00 82 ARG A C 1
ATOM 656 O O . ARG A 1 82 ? 5.507 -2.566 -13.688 1.00 81.00 82 ARG A O 1
ATOM 663 N N . TRP A 1 83 ? 3.953 -1.171 -12.868 1.00 87.00 83 TRP A N 1
ATOM 664 C CA . TRP A 1 83 ? 4.406 -1.233 -11.486 1.00 87.00 83 TRP A CA 1
ATOM 665 C C . TRP A 1 83 ? 3.598 -2.293 -10.749 1.00 87.00 83 TRP A C 1
ATOM 667 O O . TRP A 1 83 ? 2.367 -2.253 -10.766 1.00 87.00 83 TRP A O 1
ATOM 677 N N . THR A 1 84 ? 4.288 -3.212 -10.091 1.00 86.19 84 THR A N 1
ATOM 678 C CA . THR A 1 84 ? 3.695 -4.227 -9.224 1.00 86.19 84 THR A CA 1
ATOM 679 C C . THR A 1 84 ? 3.939 -3.860 -7.767 1.00 86.19 84 THR A C 1
ATOM 681 O O . THR A 1 84 ? 4.891 -3.153 -7.422 1.00 86.19 84 THR A O 1
ATOM 684 N N . ILE A 1 85 ? 3.037 -4.292 -6.893 1.00 86.38 85 ILE A N 1
ATOM 685 C CA . ILE A 1 85 ? 3.162 -4.070 -5.452 1.00 86.38 85 ILE A CA 1
ATOM 686 C C . ILE A 1 85 ? 4.144 -5.117 -4.929 1.00 86.38 85 ILE A C 1
ATOM 688 O O . ILE A 1 85 ? 3.871 -6.303 -5.053 1.00 86.38 85 ILE A O 1
ATOM 692 N N . ALA A 1 86 ? 5.258 -4.702 -4.328 1.00 84.81 86 ALA A N 1
ATOM 693 C CA . ALA A 1 86 ? 6.203 -5.630 -3.703 1.00 84.81 86 ALA A CA 1
ATOM 694 C C . ALA A 1 86 ? 5.914 -5.785 -2.204 1.00 84.81 86 ALA A C 1
ATOM 696 O O . ALA A 1 86 ? 5.850 -6.889 -1.664 1.00 84.81 86 ALA A O 1
ATOM 697 N N . GLU A 1 87 ? 5.720 -4.665 -1.510 1.00 85.94 87 GLU A N 1
ATOM 698 C CA . GLU A 1 87 ? 5.356 -4.650 -0.094 1.00 85.94 87 GLU A CA 1
ATOM 699 C C . GLU A 1 87 ? 4.682 -3.340 0.297 1.00 85.94 87 GLU A C 1
ATOM 701 O O . GLU A 1 87 ? 4.821 -2.322 -0.380 1.00 85.94 87 GLU A O 1
ATOM 706 N N . CYS A 1 88 ? 3.996 -3.340 1.437 1.00 88.19 88 CYS A N 1
ATOM 707 C CA . CYS A 1 88 ? 3.590 -2.107 2.084 1.00 88.19 88 CYS A CA 1
ATOM 708 C C . CYS A 1 88 ? 3.731 -2.169 3.604 1.00 88.19 88 CYS A C 1
ATOM 710 O O . CYS A 1 88 ? 3.519 -3.211 4.218 1.00 88.19 88 CYS A O 1
ATOM 712 N N . SER A 1 89 ? 4.049 -1.036 4.223 1.00 86.38 89 SER A N 1
ATOM 713 C CA . SER A 1 89 ? 3.970 -0.828 5.668 1.00 86.38 89 SER A CA 1
ATOM 714 C C . SER A 1 89 ? 2.868 0.173 5.987 1.00 86.38 89 SER A C 1
ATOM 716 O O . SER A 1 89 ? 2.864 1.266 5.427 1.00 86.38 89 SER A O 1
ATOM 718 N N . ILE A 1 90 ? 1.968 -0.170 6.902 1.00 87.19 90 ILE A N 1
ATOM 719 C CA . ILE A 1 90 ? 0.857 0.693 7.317 1.00 87.19 90 ILE A CA 1
ATOM 720 C C . ILE A 1 90 ? 1.171 1.275 8.694 1.00 87.19 90 ILE A C 1
ATOM 722 O O . ILE A 1 90 ? 1.487 0.527 9.620 1.00 87.19 90 ILE A O 1
ATOM 726 N N . PHE A 1 91 ? 1.066 2.596 8.813 1.00 86.00 91 PHE A N 1
ATOM 727 C CA . PHE A 1 91 ? 1.205 3.363 10.046 1.00 86.00 91 PHE A CA 1
ATOM 728 C C . PHE A 1 91 ? -0.126 4.073 10.267 1.00 86.00 91 PHE A C 1
ATOM 730 O O . PHE A 1 91 ? -0.476 4.963 9.500 1.00 86.00 91 PHE A O 1
ATOM 737 N N . ALA A 1 92 ? -0.908 3.631 11.247 1.00 85.75 92 ALA A N 1
ATOM 738 C CA . ALA A 1 92 ? -2.266 4.124 11.439 1.00 85.75 92 ALA A CA 1
ATOM 739 C C . ALA A 1 92 ? -2.589 4.212 12.935 1.00 85.75 92 ALA A C 1
ATOM 741 O O . ALA A 1 92 ? -3.203 3.318 13.503 1.00 85.75 92 ALA A O 1
ATOM 742 N N . ASP A 1 93 ? -2.131 5.284 13.577 1.00 83.62 93 ASP A N 1
ATOM 743 C CA . ASP A 1 93 ? -2.250 5.497 15.027 1.00 83.62 93 ASP A CA 1
ATOM 744 C C . ASP A 1 93 ? -3.697 5.658 15.517 1.00 83.62 93 ASP A C 1
ATOM 746 O O . ASP A 1 93 ? -4.010 5.323 16.658 1.00 83.62 93 ASP A O 1
ATOM 750 N N . HIS A 1 94 ? -4.586 6.124 14.643 1.00 83.50 94 HIS A N 1
ATOM 751 C CA . HIS A 1 94 ? -6.024 6.203 14.892 1.00 83.50 94 HIS A CA 1
ATOM 752 C C . HIS A 1 94 ? -6.727 4.839 14.926 1.00 83.50 94 HIS A C 1
ATOM 754 O O . HIS A 1 94 ? -7.866 4.756 15.386 1.00 83.50 94 HIS A O 1
ATOM 760 N N . LEU A 1 95 ? -6.082 3.773 14.445 1.00 82.75 95 LEU A N 1
ATOM 761 C CA . LEU A 1 95 ? -6.636 2.426 14.482 1.00 82.75 95 LEU A CA 1
ATOM 762 C C . LEU A 1 95 ? -6.209 1.756 15.791 1.00 82.75 95 LEU A C 1
ATOM 764 O O . LEU A 1 95 ? -5.036 1.458 16.028 1.00 82.75 95 LEU A O 1
ATOM 768 N N . GLN A 1 96 ? -7.176 1.540 16.681 1.00 69.44 96 GLN A N 1
ATOM 769 C CA . GLN A 1 96 ? -6.915 0.975 18.000 1.00 69.44 96 GLN A CA 1
ATOM 770 C C . GLN A 1 96 ? -6.317 -0.436 17.880 1.00 69.44 96 GLN A C 1
ATOM 772 O O . GLN A 1 96 ? -6.863 -1.297 17.196 1.00 69.44 96 GLN A O 1
ATOM 777 N N . GLY A 1 97 ? -5.191 -0.675 18.561 1.00 63.78 97 GLY A N 1
ATOM 778 C CA . GLY A 1 97 ? -4.486 -1.960 18.505 1.00 63.78 97 GLY A CA 1
ATOM 779 C C . GLY A 1 97 ? -3.683 -2.183 17.219 1.00 63.78 97 GLY A C 1
ATOM 780 O O . GLY A 1 97 ? -3.242 -3.297 16.979 1.00 63.78 97 GLY A O 1
ATOM 781 N N . PHE A 1 98 ? -3.472 -1.151 16.397 1.00 64.69 98 PHE A N 1
ATOM 782 C CA . PHE A 1 98 ? -2.765 -1.259 15.123 1.00 64.69 98 PHE A CA 1
ATOM 783 C C . PHE A 1 98 ? -1.455 -0.452 15.158 1.00 64.69 98 PHE A C 1
ATOM 785 O O . PHE A 1 98 ? -1.431 0.746 14.894 1.00 64.69 98 PHE A O 1
ATOM 792 N N . ARG A 1 99 ? -0.330 -1.087 15.520 1.00 58.25 99 ARG A N 1
ATOM 793 C CA . ARG A 1 99 ? 0.966 -0.379 15.628 1.00 58.25 99 ARG A CA 1
ATOM 794 C C . ARG A 1 99 ? 1.702 -0.252 14.299 1.00 58.25 99 ARG A C 1
ATOM 796 O O . ARG A 1 99 ? 2.133 0.837 13.930 1.00 58.25 99 ARG A O 1
ATOM 803 N N . ARG A 1 100 ? 1.881 -1.370 13.598 1.00 68.69 100 ARG A N 1
ATOM 804 C CA . ARG A 1 100 ? 2.506 -1.429 12.274 1.00 68.69 100 ARG A CA 1
ATOM 805 C C . ARG A 1 100 ? 2.233 -2.787 11.653 1.00 68.69 100 ARG A C 1
ATOM 807 O O . ARG A 1 100 ? 2.478 -3.805 12.289 1.00 68.69 100 ARG A O 1
ATOM 814 N N . VAL A 1 101 ? 1.822 -2.802 10.391 1.00 71.81 101 VAL A N 1
ATOM 815 C CA . VAL A 1 101 ? 1.697 -4.045 9.621 1.00 71.81 101 VAL A CA 1
ATOM 816 C C . VAL A 1 101 ? 2.564 -3.944 8.380 1.00 71.81 101 VAL A C 1
ATOM 818 O O . VAL A 1 101 ? 2.468 -2.964 7.643 1.00 71.81 101 VAL A O 1
ATOM 821 N N . LEU A 1 102 ? 3.423 -4.943 8.167 1.00 71.56 102 LEU A N 1
ATOM 822 C CA . LEU A 1 102 ? 4.160 -5.128 6.921 1.00 71.56 102 LEU A CA 1
ATOM 823 C C . LEU A 1 102 ? 3.488 -6.238 6.117 1.00 71.56 102 LEU A C 1
ATOM 825 O O . LEU A 1 102 ? 3.396 -7.373 6.580 1.00 71.56 102 LEU A O 1
ATOM 829 N N . LEU A 1 103 ? 3.085 -5.904 4.900 1.00 74.94 103 LEU A N 1
ATOM 830 C CA . LEU A 1 103 ? 2.505 -6.815 3.927 1.00 74.94 103 LEU A CA 1
ATOM 831 C C . LEU A 1 103 ? 3.475 -6.971 2.768 1.00 74.94 103 LEU A C 1
ATOM 833 O O . LEU A 1 103 ? 4.093 -5.996 2.353 1.00 74.94 103 LEU A O 1
ATOM 837 N N . LYS A 1 104 ? 3.608 -8.188 2.253 1.00 73.56 104 LYS A N 1
ATOM 838 C CA . LYS A 1 104 ? 4.406 -8.499 1.067 1.00 73.56 104 LYS A CA 1
ATOM 839 C C . LYS A 1 104 ? 3.504 -9.151 0.030 1.00 73.56 104 LYS A C 1
ATOM 841 O O . LYS A 1 104 ? 2.523 -9.792 0.393 1.00 73.56 104 LYS A O 1
ATOM 846 N N . TRP A 1 105 ? 3.839 -8.971 -1.237 1.00 69.94 105 TRP A N 1
ATOM 847 C 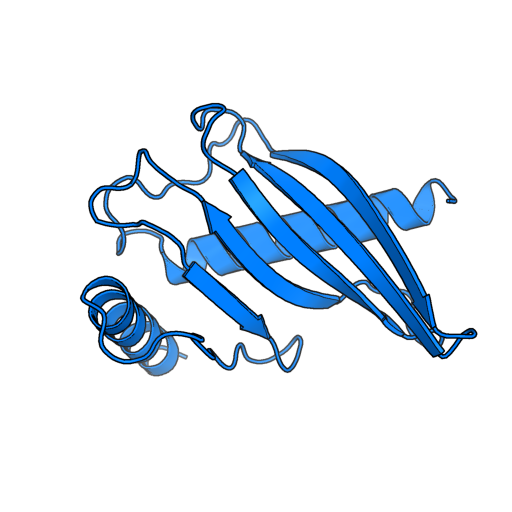CA . TRP A 1 105 ? 3.170 -9.615 -2.359 1.00 69.94 105 TRP A CA 1
ATOM 848 C C . TRP A 1 105 ? 4.225 -10.342 -3.188 1.00 69.94 105 TRP A C 1
ATOM 850 O O . TRP A 1 105 ? 5.245 -9.761 -3.545 1.00 69.94 105 TRP A O 1
ATOM 860 N N . GLU A 1 106 ? 3.990 -11.625 -3.461 1.00 59.50 106 GLU A N 1
ATOM 861 C CA . GLU A 1 106 ? 4.861 -12.438 -4.324 1.00 59.50 106 GLU A CA 1
ATOM 862 C C . GLU A 1 106 ? 4.409 -12.408 -5.790 1.00 59.50 106 GLU A C 1
ATOM 864 O O . GLU A 1 106 ? 5.200 -12.681 -6.688 1.00 59.50 106 GLU A O 1
ATOM 869 N N . SER A 1 107 ? 3.148 -12.050 -6.057 1.00 56.78 107 SER A N 1
ATOM 870 C CA . SER A 1 107 ? 2.629 -11.856 -7.412 1.00 56.78 107 SER A CA 1
ATOM 871 C C . SER A 1 107 ? 1.419 -10.915 -7.435 1.00 56.78 107 SER A C 1
ATOM 873 O O . SER A 1 107 ? 0.772 -10.678 -6.411 1.00 56.78 107 SER A O 1
ATOM 875 N N . ASP A 1 108 ? 1.059 -10.448 -8.634 1.00 53.41 108 ASP A N 1
ATOM 876 C CA . ASP A 1 108 ? -0.169 -9.679 -8.883 1.00 53.41 108 ASP A CA 1
ATOM 877 C C . ASP A 1 108 ? -1.457 -10.497 -8.654 1.00 53.41 108 ASP A C 1
ATOM 879 O O . ASP A 1 108 ? -2.536 -9.911 -8.502 1.00 53.41 108 ASP A O 1
ATOM 883 N N . VAL A 1 109 ? -1.361 -11.833 -8.628 1.00 45.22 109 VAL A N 1
ATOM 884 C CA . VAL A 1 109 ? -2.510 -12.755 -8.679 1.00 45.22 109 VAL A CA 1
ATOM 885 C C . VAL A 1 109 ? -2.941 -13.206 -7.283 1.00 45.22 109 VAL A C 1
ATOM 887 O O . VAL A 1 109 ? -4.135 -13.251 -7.009 1.00 45.22 109 VAL A O 1
ATOM 890 N N . TYR A 1 110 ? -1.994 -13.446 -6.371 1.00 41.31 110 TYR A N 1
ATOM 891 C CA . TYR A 1 110 ? -2.296 -13.831 -4.991 1.00 41.31 110 TYR A CA 1
ATOM 892 C C . TYR A 1 110 ? -1.364 -13.124 -3.998 1.00 41.31 110 TYR A C 1
ATOM 894 O O . TYR A 1 110 ? -0.142 -13.256 -4.110 1.00 41.31 110 TYR A O 1
ATOM 902 N N . PRO A 1 111 ? -1.897 -12.383 -3.008 1.00 47.06 111 PRO A N 1
ATOM 903 C CA . PRO A 1 111 ? -1.084 -11.948 -1.881 1.00 47.06 111 PRO A CA 1
ATOM 904 C C . PRO A 1 111 ? -0.631 -13.174 -1.077 1.00 47.06 111 PRO A C 1
ATOM 906 O O . PRO A 1 111 ? -1.470 -13.905 -0.553 1.00 47.06 111 PRO A O 1
ATOM 909 N N . PHE A 1 112 ? 0.680 -13.385 -0.939 1.00 47.41 112 PHE A N 1
ATOM 910 C CA . PHE A 1 112 ? 1.219 -14.242 0.116 1.00 47.41 112 PHE A CA 1
ATOM 911 C C . PHE A 1 112 ? 1.723 -13.359 1.254 1.00 47.41 112 PHE A C 1
ATOM 913 O O . PHE A 1 112 ? 2.652 -12.566 1.109 1.00 47.41 112 PHE A O 1
ATOM 920 N N . PHE A 1 113 ? 1.057 -13.472 2.397 1.00 52.94 113 PHE A N 1
ATOM 921 C CA . PHE A 1 113 ? 1.264 -12.600 3.538 1.00 52.94 113 PHE A CA 1
ATOM 922 C C . PHE A 1 113 ? 2.455 -13.088 4.365 1.00 52.94 113 PHE A C 1
ATOM 924 O O . PHE A 1 113 ? 2.407 -14.144 4.987 1.00 52.94 113 PHE A O 1
ATOM 931 N N . SER A 1 114 ? 3.522 -12.293 4.416 1.00 45.22 114 SER A N 1
ATOM 932 C CA . SER A 1 114 ? 4.652 -12.531 5.317 1.00 45.22 114 SER A CA 1
ATOM 933 C C . SER A 1 114 ? 4.770 -11.378 6.308 1.00 45.22 114 SER A C 1
ATOM 935 O O . SER A 1 114 ? 5.418 -10.369 6.016 1.00 45.22 114 SER A O 1
ATOM 937 N N . MET A 1 115 ? 4.225 -11.551 7.511 1.00 53.09 115 MET A N 1
ATOM 938 C CA . MET A 1 115 ? 4.545 -10.670 8.634 1.00 53.09 115 MET A CA 1
ATOM 939 C C . MET A 1 115 ? 5.957 -10.965 9.146 1.00 53.09 115 MET A C 1
ATOM 941 O O . MET A 1 115 ? 6.338 -12.123 9.317 1.00 53.09 115 MET A O 1
ATOM 945 N N . ARG A 1 116 ? 6.753 -9.914 9.380 1.00 44.91 116 ARG A N 1
ATOM 946 C CA . ARG A 1 116 ? 8.113 -10.056 9.933 1.00 44.91 116 ARG A CA 1
ATOM 947 C C . ARG A 1 116 ? 8.118 -10.444 11.413 1.00 44.91 116 ARG A C 1
ATOM 949 O O . ARG A 1 116 ? 9.068 -11.083 11.847 1.00 44.91 116 ARG A O 1
ATOM 956 N N . GLU A 1 117 ? 7.082 -10.082 12.163 1.00 51.06 117 GLU A N 1
ATOM 957 C CA . GLU A 1 117 ? 6.968 -10.375 13.592 1.00 51.06 117 GLU A CA 1
ATOM 958 C C . GLU A 1 117 ? 5.850 -11.394 13.794 1.00 51.06 117 GLU A C 1
ATOM 960 O O . GLU A 1 117 ? 4.670 -11.088 13.651 1.00 51.06 117 GLU A O 1
ATOM 965 N N . LYS A 1 118 ? 6.242 -12.639 14.063 1.00 50.03 118 LYS A N 1
ATOM 966 C CA . LYS A 1 118 ? 5.327 -13.699 14.487 1.00 50.03 118 LYS A CA 1
ATOM 967 C C . LYS A 1 118 ? 5.196 -13.606 16.012 1.00 50.03 118 LYS A C 1
ATOM 969 O O . LYS A 1 118 ? 6.204 -13.379 16.679 1.00 50.03 118 LYS A O 1
ATOM 974 N N . ASN A 1 119 ? 3.989 -13.814 16.546 1.00 56.94 119 ASN A N 1
ATOM 975 C CA . ASN A 1 119 ? 3.642 -13.820 17.984 1.00 56.94 119 ASN A CA 1
ATOM 976 C C . ASN A 1 119 ? 3.294 -12.470 18.650 1.00 56.94 119 ASN A C 1
ATOM 978 O O . ASN A 1 119 ? 3.427 -12.348 19.868 1.00 56.94 119 ASN A O 1
ATOM 982 N N . THR A 1 120 ? 2.820 -11.469 17.909 1.00 56.78 120 THR A N 1
ATOM 983 C CA . THR A 1 120 ? 2.185 -10.279 18.508 1.00 56.78 120 THR A CA 1
ATOM 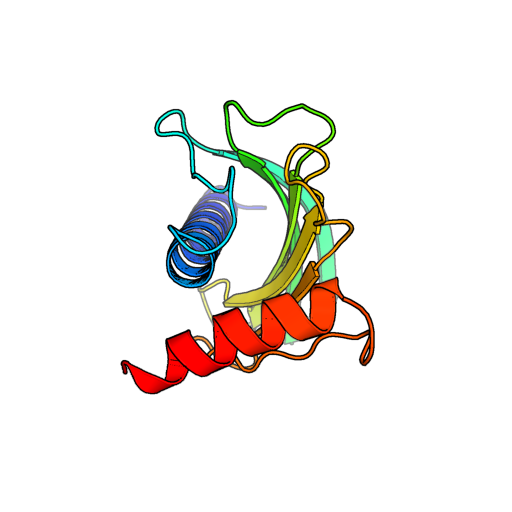984 C C . THR A 1 120 ? 0.651 -10.379 18.446 1.00 56.78 120 THR A C 1
ATOM 986 O O . THR A 1 120 ? 0.122 -11.080 17.581 1.00 56.78 120 THR A O 1
ATOM 989 N N . PRO A 1 121 ? -0.109 -9.712 19.335 1.00 60.06 121 PRO A N 1
ATOM 990 C CA . PRO A 1 121 ? -1.572 -9.655 19.229 1.00 60.06 121 PRO A CA 1
ATOM 991 C C . PRO A 1 121 ? -2.058 -9.140 17.867 1.00 60.06 121 PRO A C 1
ATOM 993 O O . PRO A 1 121 ? -3.046 -9.630 17.326 1.00 60.06 121 PRO A O 1
ATOM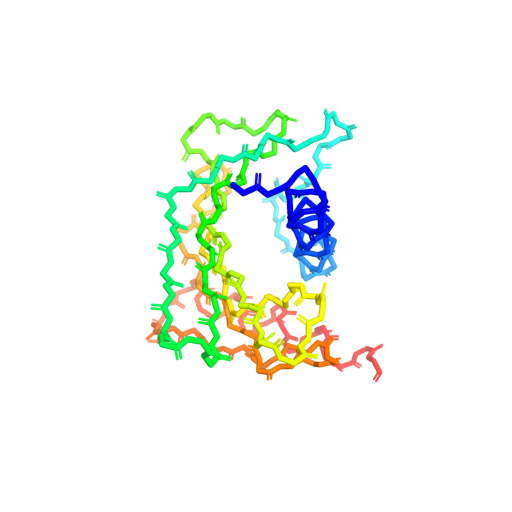 996 N N . GLU A 1 122 ? -1.325 -8.189 17.287 1.00 61.00 122 GLU A N 1
ATOM 997 C CA . GLU A 1 122 ? -1.565 -7.640 15.955 1.00 61.00 122 GLU A CA 1
ATOM 998 C C . GLU A 1 122 ? -1.351 -8.695 14.871 1.00 61.00 122 GLU A C 1
ATOM 1000 O O . GLU A 1 122 ? -2.140 -8.781 13.932 1.00 61.00 122 GLU A O 1
ATOM 1005 N N . ALA A 1 123 ? -0.320 -9.527 15.028 1.00 59.81 123 ALA A N 1
ATOM 1006 C CA . ALA A 1 123 ? -0.051 -10.647 14.145 1.00 59.81 123 ALA A CA 1
ATOM 1007 C C . ALA A 1 123 ? -1.187 -11.679 14.168 1.00 59.81 123 ALA A C 1
ATOM 1009 O O . ALA A 1 123 ? -1.656 -12.083 13.107 1.00 59.81 123 ALA A O 1
ATOM 1010 N N . SER A 1 124 ? -1.689 -12.043 15.349 1.00 64.31 124 SER A N 1
ATOM 1011 C CA . SER A 1 124 ? -2.808 -12.986 15.485 1.00 64.31 124 SER A CA 1
ATOM 1012 C C . SER A 1 124 ? -4.115 -12.440 14.899 1.00 64.31 124 SER A C 1
ATOM 1014 O O . SER A 1 124 ? -4.793 -13.145 14.153 1.00 64.31 124 SER A O 1
ATOM 1016 N N . LEU A 1 125 ? -4.450 -11.173 15.184 1.00 65.12 125 LEU A N 1
ATOM 1017 C CA . LEU A 1 125 ? -5.614 -10.497 14.595 1.00 65.12 125 LEU A CA 1
ATOM 1018 C C . LEU A 1 125 ? -5.503 -10.460 13.066 1.00 65.12 125 LEU A C 1
ATOM 1020 O O . LEU A 1 125 ? -6.479 -10.670 12.349 1.00 65.12 125 LEU A O 1
ATOM 1024 N N . PHE A 1 126 ? -4.301 -10.208 12.555 1.00 64.31 126 PHE A N 1
ATOM 1025 C CA . PHE A 1 126 ? -4.064 -10.125 11.126 1.00 64.31 126 PHE A CA 1
ATOM 1026 C C . PHE A 1 126 ? -4.106 -11.499 10.436 1.00 64.31 126 PHE A C 1
ATOM 1028 O O . PHE A 1 126 ? -4.733 -11.6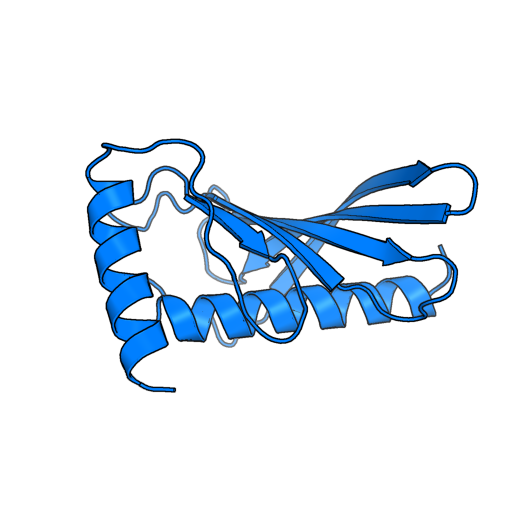25 9.385 1.00 64.31 126 PHE A O 1
ATOM 1035 N N . GLU A 1 127 ? -3.527 -12.546 11.031 1.00 65.50 127 GLU A N 1
ATOM 1036 C CA . GLU A 1 127 ? -3.661 -13.934 10.559 1.00 65.50 127 GLU A CA 1
ATOM 1037 C C . GLU A 1 127 ? -5.128 -14.396 10.549 1.00 65.50 127 GLU A C 1
ATOM 1039 O O . GLU A 1 127 ? -5.562 -15.055 9.601 1.00 65.50 127 GLU A O 1
ATOM 1044 N N . GLU A 1 128 ? -5.933 -14.002 11.540 1.00 64.12 128 GLU A N 1
ATOM 1045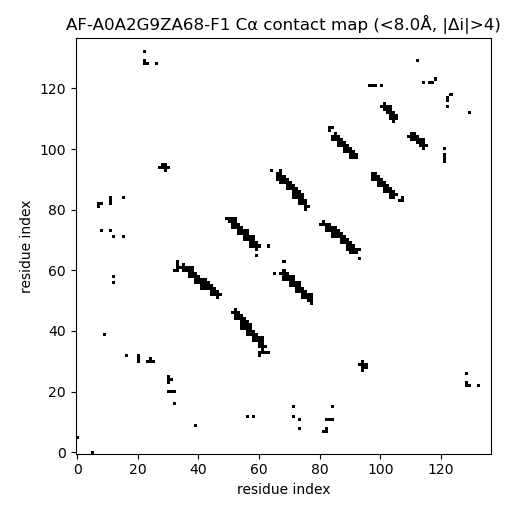 C CA . GLU A 1 128 ? -7.378 -14.259 11.565 1.00 64.12 128 GLU A CA 1
ATOM 1046 C C . GLU A 1 128 ? -8.107 -13.552 10.406 1.00 64.12 128 GLU A C 1
ATOM 1048 O O . GLU A 1 128 ? -8.901 -14.169 9.691 1.00 64.12 128 GLU A O 1
ATOM 1053 N N . ILE A 1 129 ? -7.815 -12.270 10.171 1.00 64.06 129 ILE A N 1
ATOM 1054 C CA . ILE A 1 129 ? -8.393 -11.486 9.067 1.00 64.06 129 ILE A CA 1
ATOM 1055 C C . ILE A 1 129 ? -8.018 -12.095 7.706 1.00 64.06 129 ILE A C 1
ATOM 1057 O O . ILE A 1 129 ? -8.874 -12.256 6.830 1.00 64.06 129 ILE A O 1
ATOM 1061 N N . VAL A 1 130 ? -6.749 -12.466 7.523 1.00 60.09 130 VAL A N 1
ATOM 1062 C CA . VAL A 1 130 ? -6.226 -13.041 6.276 1.00 60.09 130 VAL A CA 1
ATOM 1063 C C . VAL A 1 130 ? -6.773 -14.444 6.023 1.00 60.09 130 VAL A C 1
ATOM 1065 O O . VAL A 1 130 ? -7.269 -14.706 4.928 1.00 60.09 130 VAL A O 1
ATOM 1068 N N . SER A 1 131 ? -6.743 -15.339 7.012 1.00 57.81 131 SER A N 1
ATOM 1069 C CA . SER A 1 131 ? -7.243 -16.717 6.860 1.00 57.81 131 SER A CA 1
ATOM 1070 C C . SER A 1 131 ? -8.726 -16.755 6.474 1.00 57.81 131 SER A C 1
ATOM 1072 O O . SER A 1 131 ? -9.124 -17.538 5.613 1.00 57.81 131 SER A O 1
ATOM 1074 N N . ARG A 1 132 ? -9.532 -15.830 7.008 1.00 53.25 132 ARG A N 1
ATOM 1075 C CA . ARG A 1 132 ? -10.937 -15.639 6.611 1.00 53.25 132 ARG A CA 1
ATOM 1076 C C . ARG A 1 132 ? -11.120 -15.004 5.231 1.00 53.25 132 ARG A C 1
ATOM 1078 O O . ARG A 1 132 ? -12.195 -15.124 4.658 1.00 53.25 132 ARG A O 1
ATOM 1085 N N . SER A 1 133 ? -10.107 -14.324 4.696 1.00 47.88 133 SER A N 1
ATOM 1086 C CA . SER A 1 133 ? -10.145 -13.718 3.354 1.00 47.88 133 SER A CA 1
ATOM 1087 C C . SER A 1 133 ? -9.912 -14.739 2.247 1.00 47.88 133 SER A C 1
ATOM 1089 O O . SER A 1 133 ? -10.552 -14.665 1.206 1.00 47.88 133 SER A O 1
ATOM 1091 N N . VAL A 1 134 ? -8.990 -15.677 2.475 1.00 44.91 134 VAL A N 1
ATOM 1092 C CA . VAL A 1 134 ? -8.618 -16.715 1.500 1.00 44.91 134 VAL A CA 1
ATOM 1093 C C . VAL A 1 134 ? -9.682 -17.815 1.425 1.00 44.91 134 VAL A C 1
ATOM 1095 O O . VAL A 1 134 ? -9.858 -18.422 0.380 1.00 44.91 134 VAL A O 1
ATOM 1098 N N . ALA A 1 135 ? -10.451 -18.026 2.496 1.00 35.62 135 ALA A N 1
ATOM 1099 C CA . ALA A 1 135 ? -11.527 -19.019 2.542 1.00 35.62 135 ALA A CA 1
ATOM 1100 C C . ALA A 1 135 ? -12.779 -18.667 1.702 1.00 35.62 135 ALA A C 1
ATOM 1102 O O . ALA A 1 135 ? -13.695 -19.482 1.628 1.00 35.62 135 ALA A O 1
ATOM 1103 N N . VAL A 1 136 ? -12.849 -17.466 1.112 1.00 33.16 136 VAL A N 1
ATOM 1104 C CA . VAL A 1 136 ? -14.031 -16.958 0.378 1.00 33.16 136 VAL A CA 1
ATOM 1105 C C . VAL A 1 136 ? -13.744 -16.760 -1.125 1.00 33.16 136 VAL A C 1
ATOM 1107 O O . VAL A 1 136 ? -14.585 -16.223 -1.840 1.00 33.16 136 VAL A O 1
ATOM 1110 N N . ALA A 1 137 ? -12.576 -17.190 -1.616 1.00 32.12 137 ALA A N 1
ATOM 1111 C CA . ALA A 1 137 ? -12.182 -17.096 -3.027 1.00 32.12 137 ALA A CA 1
ATOM 1112 C C . ALA A 1 137 ? -12.317 -18.434 -3.767 1.00 32.12 137 ALA A C 1
ATOM 1114 O O . ALA A 1 137 ? -11.946 -19.473 -3.175 1.00 32.12 137 ALA A O 1
#

Radius of gyration: 15.2 Å; Cα contacts (8 Å, |Δi|>4): 223; chains: 1; bounding box: 37×32×39 Å

Secondary structure (DSSP, 8-state):
--HHHHHHHHHHHHHHHHHHHHHHTTTSTT----TT-EEEEEEEEEEETTTEEEEEEEEEEBTB-TT-EEEEEEEEETT-SS-EEEEEEEE-TTSTT---EEEE-S-SS------S--SSHHHHHHHHHHHHHHTT-

Mean predicted aligned error: 8.87 Å

Sequence (137 aa):
MEKREIHALDYAACSLMTRLNIVFAGRLPGWGLPDQGLNLELVGVVKNLGVWIEAMVRIKPVGWPESSFIFGRFTRYDDERRWTIAECSIFADHLQGFRRVLLKWESDVYPFFSMREKNTPEASLFEEIVSRSVAVA